Protein AF-A0A4Z1NIF3-F1 (afdb_monomer)

Solvent-accessible surface area (backbone atoms only — not comparable to full-atom values): 7394 Å² total; per-residue (Å²): 136,86,70,94,57,61,74,61,63,73,69,52,79,82,62,39,78,88,76,56,72,59,58,61,72,59,63,58,55,51,54,51,50,54,51,50,53,50,51,50,55,51,49,53,50,50,48,50,32,53,70,72,64,67,53,89,51,71,69,59,52,52,52,52,51,50,50,53,51,51,52,52,49,53,51,50,52,51,49,35,41,77,74,66,55,65,38,47,52,84,69,40,55,56,64,71,56,56,50,48,54,50,51,52,51,49,57,56,48,52,74,76,47,63,75,66,58,64,63,54,67,76,72,115

Radius of gyration: 23.07 Å; Cα contacts (8 Å, |Δi|>4): 40; chains: 1; bounding box: 40×49×58 Å

pLDDT: mean 77.68, std 11.68, range [51.69, 95.69]

Mean predicted aligned error: 12.37 Å

Foldseek 3Di:
DDDPCVVVVVPDDQADQPDFDFQPCVVVVVLVVVLVVLVVVLVVVCCCCCPVVVDCDPVNVVSVVVNVVSVVVSVVVVCCVVPVVPRGDPSNPDVVVVVVVVVVVVVVVCVVDPPVVVVVVVVD

Sequence (124 aa):
MRFNHPELVAQWPKANFTDPEVRGPALYIINGTFFGLATLAISIRLYARIFVRRWFGVDDHLIVLAWFSTAGDMASVFWGYSRYNWDRHMWDGNPALLVREYTQSHHHFQAYVPDSWFKNSLRS

Organism: NCBI:txid86259

Structure (mmCIF, N/CA/C/O backbone):
data_AF-A0A4Z1NIF3-F1
#
_entry.id   AF-A0A4Z1NIF3-F1
#
loop_
_atom_site.group_PDB
_atom_site.id
_atom_site.type_symbol
_atom_site.label_atom_id
_atom_site.label_alt_id
_atom_site.label_comp_id
_atom_site.label_asym_id
_atom_site.label_entity_id
_atom_site.label_seq_id
_atom_site.pdbx_PDB_ins_code
_atom_site.Cartn_x
_atom_site.Cartn_y
_atom_site.Cartn_z
_atom_site.occupancy
_atom_site.B_iso_or_equiv
_atom_site.auth_seq_id
_atom_site.auth_comp_id
_atom_site.auth_asym_id
_atom_site.auth_atom_id
_atom_site.pdbx_PDB_model_num
ATOM 1 N N . MET A 1 1 ? 3.373 -15.615 -22.880 1.00 51.69 1 MET A N 1
ATOM 2 C CA . MET A 1 1 ? 2.132 -14.814 -22.9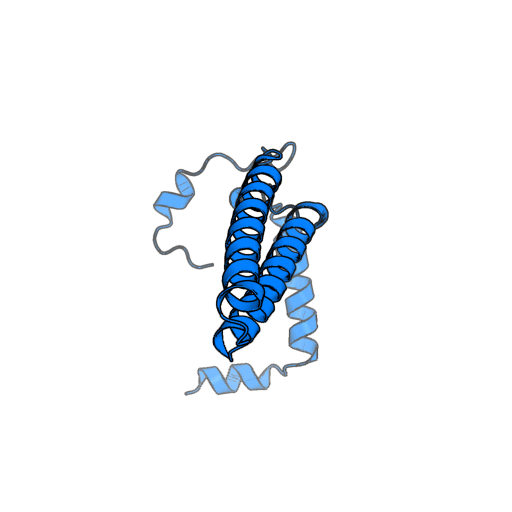90 1.00 51.69 1 MET A CA 1
ATOM 3 C C . MET A 1 1 ? 1.617 -14.947 -24.413 1.00 51.69 1 MET A C 1
ATOM 5 O O . MET A 1 1 ? 2.395 -14.724 -25.330 1.00 51.69 1 MET A O 1
ATOM 9 N N . ARG A 1 2 ? 0.367 -15.377 -24.616 1.00 58.16 2 ARG A N 1
ATOM 10 C CA . ARG A 1 2 ? -0.255 -15.415 -25.948 1.00 58.16 2 ARG A CA 1
ATOM 11 C C . ARG A 1 2 ? -1.014 -14.105 -26.136 1.00 58.16 2 ARG A C 1
ATOM 13 O O . ARG A 1 2 ? -1.982 -13.867 -25.423 1.00 58.16 2 ARG A O 1
ATOM 20 N N . PHE A 1 3 ? -0.551 -13.248 -27.037 1.00 65.44 3 PHE A N 1
ATOM 21 C CA . PHE A 1 3 ? -1.256 -12.010 -27.358 1.00 65.44 3 PHE A CA 1
ATOM 22 C C . PHE A 1 3 ? -2.431 -12.348 -28.277 1.00 65.44 3 PHE A C 1
ATOM 24 O O . PHE A 1 3 ? -2.231 -12.917 -29.345 1.00 65.44 3 PHE A O 1
ATOM 31 N N . ASN A 1 4 ? -3.656 -12.038 -27.848 1.00 76.00 4 ASN A N 1
ATOM 32 C CA . ASN A 1 4 ? -4.856 -12.261 -28.665 1.00 76.00 4 ASN A CA 1
ATOM 33 C C . ASN A 1 4 ? -4.934 -11.296 -29.865 1.00 76.00 4 ASN A C 1
ATOM 35 O O . ASN A 1 4 ? -5.626 -11.601 -30.827 1.00 76.00 4 ASN A O 1
ATOM 39 N N . HIS A 1 5 ? -4.188 -10.186 -29.808 1.00 79.31 5 HIS A N 1
ATOM 40 C CA . HIS A 1 5 ? -4.114 -9.134 -30.824 1.00 79.31 5 HIS A CA 1
ATOM 41 C C . HIS A 1 5 ? -2.648 -8.726 -31.066 1.00 79.31 5 HIS A C 1
ATOM 43 O O . HIS A 1 5 ? -2.162 -7.765 -30.458 1.00 79.31 5 HIS A O 1
ATOM 49 N N . PRO A 1 6 ? -1.885 -9.490 -31.867 1.00 76.38 6 PRO A N 1
ATOM 50 C CA . PRO A 1 6 ? -0.472 -9.208 -32.135 1.00 76.38 6 PRO A CA 1
ATOM 51 C C . PRO A 1 6 ? -0.239 -7.876 -32.870 1.00 76.38 6 PRO A C 1
ATOM 53 O O . PRO A 1 6 ? 0.818 -7.267 -32.719 1.00 76.38 6 PRO A O 1
ATOM 56 N N . GLU A 1 7 ? -1.229 -7.387 -33.614 1.00 82.44 7 GLU A N 1
ATOM 57 C CA . GLU A 1 7 ? -1.201 -6.105 -34.319 1.00 82.44 7 GLU A CA 1
ATOM 58 C C . GLU A 1 7 ? -1.064 -4.899 -33.379 1.00 82.44 7 GLU A C 1
ATOM 60 O O . GLU A 1 7 ? -0.476 -3.891 -33.761 1.00 82.44 7 GLU A O 1
ATOM 65 N N . LEU A 1 8 ? -1.552 -5.008 -32.138 1.00 72.25 8 LEU A N 1
ATOM 66 C CA . LEU A 1 8 ? -1.444 -3.944 -31.135 1.00 72.25 8 LEU A CA 1
ATOM 67 C C . LEU A 1 8 ? -0.037 -3.862 -30.542 1.00 72.25 8 LEU A C 1
ATOM 69 O O . LEU A 1 8 ? 0.443 -2.774 -30.238 1.00 72.25 8 LEU A O 1
ATOM 73 N N . VAL A 1 9 ? 0.640 -5.004 -30.415 1.00 69.69 9 VAL A N 1
ATOM 74 C CA . VAL A 1 9 ? 2.022 -5.073 -29.915 1.00 69.69 9 VAL A CA 1
ATOM 75 C C . VAL A 1 9 ? 2.982 -4.404 -30.900 1.00 69.69 9 VAL A C 1
ATOM 77 O O . VAL A 1 9 ? 3.940 -3.757 -30.490 1.00 69.69 9 VAL A O 1
ATOM 80 N N . ALA A 1 10 ? 2.698 -4.498 -32.202 1.00 71.69 10 ALA A N 1
ATOM 81 C CA . ALA A 1 10 ? 3.493 -3.851 -33.244 1.00 71.69 10 ALA A CA 1
ATOM 82 C C . ALA A 1 10 ? 3.418 -2.312 -33.212 1.00 71.69 10 ALA A C 1
ATOM 84 O O . ALA A 1 10 ? 4.298 -1.651 -33.758 1.00 71.69 10 ALA A O 1
ATOM 85 N N . GLN A 1 11 ? 2.389 -1.740 -32.578 1.00 78.25 11 GLN A N 1
ATOM 86 C CA . GLN A 1 11 ? 2.218 -0.289 -32.439 1.00 78.25 11 GLN A CA 1
ATOM 87 C C . GLN A 1 11 ? 2.938 0.285 -31.211 1.00 78.25 11 GLN A C 1
ATOM 89 O O . GLN A 1 11 ? 2.926 1.500 -31.009 1.00 78.25 11 GLN A O 1
ATOM 94 N N . TRP A 1 12 ? 3.534 -0.556 -30.362 1.00 73.44 12 TRP A N 1
ATOM 95 C CA . TRP A 1 12 ? 4.193 -0.085 -29.149 1.00 73.44 12 TRP A CA 1
ATOM 96 C C . TRP A 1 12 ? 5.456 0.728 -29.456 1.00 73.44 12 TRP A C 1
ATOM 98 O O . TRP A 1 12 ? 6.157 0.451 -30.435 1.00 73.44 12 TRP A O 1
ATOM 108 N N . PRO A 1 13 ? 5.777 1.727 -28.614 1.00 72.88 13 PRO A N 1
ATOM 109 C CA . PRO A 1 13 ? 7.036 2.443 -28.723 1.00 72.88 13 PRO A CA 1
ATOM 110 C C . PRO A 1 13 ? 8.217 1.474 -28.580 1.00 72.88 13 PRO A C 1
ATOM 112 O O . PRO A 1 13 ? 8.144 0.456 -27.888 1.00 72.88 13 PRO A O 1
ATOM 115 N N . LYS A 1 14 ? 9.320 1.786 -29.267 1.00 68.62 14 LYS A N 1
ATOM 116 C CA . LYS A 1 14 ? 10.528 0.959 -29.253 1.00 68.62 14 LYS A CA 1
ATOM 117 C C . LYS A 1 14 ? 11.055 0.849 -27.820 1.00 68.62 14 LYS A C 1
ATOM 119 O O . LYS A 1 14 ? 11.405 1.865 -27.227 1.00 68.62 14 LYS A O 1
ATOM 124 N N . ALA A 1 15 ? 11.143 -0.379 -27.313 1.00 63.16 15 ALA A N 1
ATOM 125 C CA . ALA A 1 15 ? 11.681 -0.670 -25.990 1.00 63.16 15 ALA A CA 1
ATOM 126 C C . ALA A 1 15 ? 13.074 -0.051 -25.804 1.00 63.16 15 ALA A C 1
ATOM 128 O O . ALA A 1 15 ? 13.972 -0.262 -26.630 1.00 63.16 15 ALA A O 1
ATOM 129 N N . ASN A 1 16 ? 13.246 0.711 -24.726 1.00 65.94 16 ASN A N 1
ATOM 130 C CA . ASN A 1 16 ? 14.505 1.36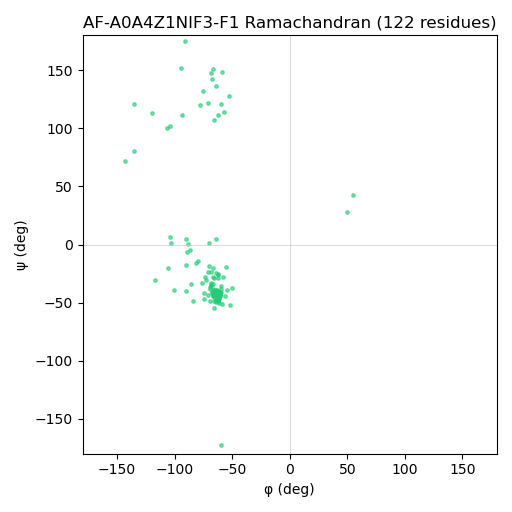3 -24.396 1.00 65.94 16 ASN A CA 1
ATOM 131 C C . ASN A 1 16 ? 15.161 0.640 -23.217 1.00 65.94 16 ASN A C 1
ATOM 133 O O . ASN A 1 16 ? 14.812 0.843 -22.059 1.00 65.94 16 ASN A O 1
ATOM 137 N N . PHE A 1 17 ? 16.134 -0.217 -23.524 1.00 63.53 17 PHE A N 1
ATOM 138 C CA . PHE A 1 17 ? 16.837 -1.029 -22.525 1.00 63.53 17 PHE A CA 1
ATOM 139 C C . PHE A 1 17 ? 18.071 -0.345 -21.921 1.00 63.53 17 PHE A C 1
ATOM 141 O O . PHE A 1 17 ? 18.699 -0.911 -21.028 1.00 63.53 17 PHE A O 1
ATOM 148 N N . THR A 1 18 ? 18.455 0.827 -22.433 1.00 61.19 18 THR A N 1
ATOM 149 C CA . THR A 1 18 ? 19.673 1.550 -22.033 1.00 61.19 18 THR A CA 1
ATOM 150 C C . THR A 1 18 ? 19.394 2.691 -21.062 1.00 61.19 18 THR A C 1
A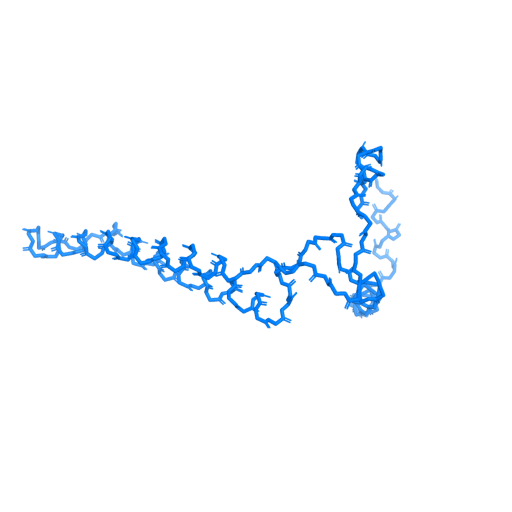TOM 152 O O . THR A 1 18 ? 20.161 2.863 -20.122 1.00 61.19 18 THR A O 1
ATOM 155 N N . ASP A 1 19 ? 18.299 3.428 -21.266 1.00 61.28 19 ASP A N 1
ATOM 156 C CA . ASP A 1 19 ? 17.837 4.495 -20.366 1.00 61.28 19 ASP A CA 1
ATOM 157 C C . ASP A 1 19 ? 16.299 4.492 -20.307 1.00 61.28 19 ASP A C 1
ATOM 159 O O . ASP A 1 19 ? 15.640 5.299 -20.968 1.00 61.28 19 ASP A O 1
ATOM 163 N N . PRO A 1 20 ? 15.704 3.481 -19.654 1.00 62.16 20 PRO A N 1
ATOM 164 C CA . PRO A 1 20 ? 14.258 3.319 -19.617 1.00 62.16 20 PRO A CA 1
ATOM 165 C C . PRO A 1 20 ? 13.597 4.495 -18.897 1.00 62.16 20 PRO A C 1
ATOM 167 O O . PRO A 1 20 ? 14.032 4.901 -17.820 1.00 62.16 20 PRO A O 1
ATOM 170 N N . GLU A 1 21 ? 12.502 5.000 -19.465 1.00 66.00 21 GLU A N 1
ATOM 171 C CA . GLU A 1 21 ? 11.708 6.045 -18.826 1.00 66.00 21 GLU A CA 1
ATOM 172 C C . GLU A 1 21 ? 11.084 5.482 -17.546 1.00 66.00 21 GLU A C 1
ATOM 174 O O . GLU A 1 21 ? 10.167 4.654 -17.571 1.00 66.00 21 GLU A O 1
ATOM 179 N N . VAL A 1 22 ? 11.620 5.914 -16.409 1.00 69.31 22 VAL A N 1
ATOM 180 C CA . VAL A 1 22 ? 11.085 5.548 -15.105 1.00 69.31 22 VAL A CA 1
ATOM 181 C C . VAL A 1 22 ? 9.814 6.342 -14.858 1.00 69.31 22 VAL A C 1
ATOM 183 O O . VAL A 1 22 ? 9.766 7.567 -15.004 1.00 69.31 22 VAL A O 1
ATOM 186 N N . ARG A 1 23 ? 8.762 5.654 -14.424 1.00 67.50 23 ARG A N 1
ATOM 187 C CA . ARG A 1 23 ? 7.647 6.328 -13.773 1.00 67.50 23 ARG A CA 1
ATOM 188 C C . ARG A 1 23 ? 8.228 6.960 -12.524 1.00 67.50 23 ARG A C 1
ATOM 190 O O . ARG A 1 23 ? 8.688 6.251 -11.643 1.00 67.50 23 ARG A O 1
ATOM 197 N N . GLY A 1 24 ? 8.285 8.290 -12.504 1.00 72.69 24 GLY A N 1
ATOM 198 C CA . GLY A 1 24 ? 8.891 9.045 -11.413 1.00 72.69 24 GLY A CA 1
ATOM 199 C C . GLY A 1 24 ? 8.226 8.781 -10.050 1.00 72.69 24 GLY A C 1
ATOM 200 O O . GLY A 1 24 ? 7.308 7.966 -9.933 1.00 72.69 24 GLY A O 1
ATOM 201 N N . PRO A 1 25 ? 8.594 9.539 -9.002 1.00 78.75 25 PRO A N 1
ATOM 202 C CA . PRO A 1 25 ? 8.173 9.291 -7.615 1.00 78.75 25 PRO A CA 1
ATOM 203 C C . PRO A 1 25 ? 6.658 9.432 -7.356 1.00 78.75 25 PRO A C 1
ATOM 205 O O . PRO A 1 25 ? 6.207 9.311 -6.218 1.00 78.75 25 PRO A O 1
ATOM 208 N N . ALA A 1 26 ? 5.858 9.664 -8.398 1.00 82.38 26 ALA A N 1
ATOM 209 C CA . ALA A 1 26 ? 4.406 9.728 -8.365 1.00 82.38 26 ALA A CA 1
ATOM 210 C C . ALA A 1 26 ? 3.771 8.517 -7.665 1.00 82.38 26 ALA A C 1
ATOM 212 O O . ALA A 1 26 ? 2.814 8.702 -6.918 1.00 82.38 26 ALA A O 1
ATOM 213 N N . LEU A 1 27 ? 4.313 7.302 -7.834 1.00 84.06 27 LEU A N 1
ATOM 214 C CA . LEU A 1 27 ? 3.764 6.116 -7.166 1.00 84.06 27 LEU A CA 1
ATOM 215 C C . LEU A 1 27 ? 3.810 6.250 -5.637 1.00 84.06 27 LEU A C 1
ATOM 217 O O . LEU A 1 27 ? 2.815 5.962 -4.972 1.00 84.06 27 LEU A O 1
ATOM 221 N N . TYR A 1 28 ? 4.931 6.721 -5.085 1.00 85.44 28 TYR A N 1
ATOM 222 C CA . TYR A 1 28 ? 5.082 6.934 -3.645 1.00 85.44 28 TYR A CA 1
ATOM 223 C C . TYR A 1 28 ? 4.157 8.036 -3.136 1.00 85.44 28 TYR A C 1
ATOM 225 O O . TYR A 1 28 ? 3.511 7.870 -2.103 1.00 85.44 28 TYR A O 1
ATOM 233 N N . ILE A 1 29 ? 4.066 9.141 -3.879 1.00 88.44 29 ILE A N 1
ATOM 234 C CA . ILE A 1 29 ? 3.243 10.295 -3.505 1.00 88.44 29 ILE A CA 1
ATOM 235 C C . ILE A 1 29 ? 1.764 9.904 -3.471 1.00 88.44 29 ILE A C 1
ATOM 237 O O . ILE A 1 29 ? 1.069 10.189 -2.495 1.00 88.44 29 ILE A O 1
ATOM 241 N N . ILE A 1 30 ? 1.285 9.220 -4.512 1.00 90.19 30 ILE A N 1
ATOM 242 C CA . ILE A 1 30 ? -0.114 8.808 -4.629 1.00 90.19 30 ILE A CA 1
ATOM 243 C C . ILE A 1 30 ? -0.451 7.790 -3.536 1.00 90.19 30 ILE A C 1
ATOM 245 O O . ILE A 1 30 ? -1.360 8.038 -2.745 1.00 90.19 30 ILE A O 1
ATOM 249 N N . ASN A 1 31 ? 0.305 6.691 -3.429 1.00 89.94 31 ASN A N 1
ATOM 250 C CA . ASN A 1 31 ? 0.037 5.660 -2.420 1.00 89.94 31 ASN A CA 1
ATOM 251 C C . ASN A 1 31 ? 0.129 6.214 -0.995 1.00 89.94 31 ASN A C 1
ATOM 253 O O . ASN A 1 31 ? -0.758 5.955 -0.186 1.00 89.94 31 ASN A O 1
ATOM 257 N N . GLY A 1 32 ? 1.140 7.037 -0.701 1.00 91.12 32 GLY A N 1
ATOM 258 C CA . GLY A 1 32 ? 1.284 7.677 0.606 1.00 91.12 32 GLY A CA 1
ATOM 259 C C . GLY A 1 32 ? 0.118 8.612 0.940 1.00 91.12 32 GLY A C 1
ATOM 260 O O . GLY A 1 32 ? -0.389 8.582 2.060 1.00 91.12 32 GLY A O 1
ATOM 261 N N . THR A 1 33 ? -0.365 9.393 -0.033 1.00 94.25 33 THR A N 1
ATOM 262 C CA . THR A 1 33 ? -1.511 10.296 0.165 1.00 94.25 33 THR A CA 1
ATOM 263 C C . THR A 1 33 ? -2.794 9.513 0.438 1.00 94.25 33 THR A C 1
ATOM 265 O O . THR A 1 33 ? -3.486 9.794 1.416 1.00 94.25 33 THR A O 1
ATOM 268 N N . PHE A 1 34 ? -3.104 8.497 -0.374 1.00 91.44 34 PHE A N 1
ATOM 269 C CA . PHE A 1 34 ? -4.296 7.668 -0.173 1.00 91.44 34 PHE A CA 1
ATOM 270 C C . PHE A 1 34 ? -4.237 6.877 1.135 1.00 91.44 34 PHE A C 1
ATOM 272 O O . PHE A 1 34 ? -5.234 6.816 1.854 1.00 91.44 34 PHE A O 1
ATOM 279 N N . PHE A 1 35 ? -3.071 6.334 1.491 1.00 93.88 35 PHE A N 1
ATOM 280 C CA . PHE A 1 35 ? -2.877 5.648 2.766 1.00 93.88 35 PHE A CA 1
ATOM 281 C C . PHE A 1 35 ? -3.041 6.599 3.961 1.00 93.88 35 PHE A C 1
ATOM 283 O O . PHE A 1 35 ? -3.690 6.249 4.950 1.00 93.88 35 PHE A O 1
ATOM 290 N N . GLY A 1 36 ? -2.521 7.826 3.860 1.00 94.38 36 GLY A N 1
ATOM 291 C CA . GLY A 1 36 ? -2.708 8.868 4.869 1.00 94.38 36 GLY A CA 1
ATOM 292 C C . GLY A 1 36 ? -4.181 9.240 5.058 1.00 94.38 36 GLY A C 1
ATOM 293 O O . GLY A 1 36 ? -4.676 9.253 6.186 1.00 94.38 36 GLY A O 1
ATOM 294 N N . LEU A 1 37 ? -4.910 9.459 3.959 1.00 95.25 37 LEU A N 1
ATOM 295 C CA . LEU A 1 37 ? -6.349 9.745 3.989 1.00 95.25 37 LEU A CA 1
ATOM 296 C C . LEU A 1 37 ? -7.160 8.577 4.569 1.00 95.25 37 LEU A C 1
ATOM 298 O O . LEU A 1 37 ? -8.044 8.797 5.398 1.00 95.25 37 LEU A O 1
ATOM 302 N N . ALA A 1 38 ? -6.838 7.337 4.190 1.00 92.88 38 ALA A N 1
ATOM 303 C CA . ALA A 1 38 ? -7.478 6.143 4.737 1.00 92.88 38 ALA A CA 1
ATOM 304 C C . ALA A 1 38 ? -7.234 6.018 6.249 1.00 92.88 38 ALA A C 1
ATOM 306 O O . ALA A 1 38 ? -8.171 5.788 7.015 1.00 92.88 38 ALA A O 1
ATOM 307 N N . THR A 1 39 ? -5.995 6.240 6.694 1.00 94.75 39 THR A N 1
ATOM 308 C CA . THR A 1 39 ? -5.621 6.202 8.114 1.00 94.75 39 THR A CA 1
ATOM 309 C C . THR A 1 39 ? -6.365 7.269 8.916 1.00 94.75 39 THR A C 1
ATOM 311 O O . THR A 1 39 ? -6.881 6.976 9.996 1.00 94.75 39 THR A O 1
ATOM 314 N N . LEU A 1 40 ? -6.493 8.488 8.380 1.00 95.69 40 LEU A N 1
ATOM 315 C CA . LEU A 1 40 ? -7.267 9.556 9.012 1.00 95.69 40 LEU A CA 1
ATOM 316 C C . LEU A 1 40 ? -8.750 9.179 9.140 1.00 95.69 40 LEU A C 1
ATOM 318 O O . LEU A 1 40 ? -9.325 9.295 10.222 1.00 95.69 40 LEU A O 1
ATOM 322 N N . ALA A 1 41 ? -9.362 8.678 8.064 1.00 93.56 41 ALA A N 1
ATOM 323 C CA . ALA A 1 41 ? -10.766 8.273 8.065 1.00 93.56 41 ALA A CA 1
ATOM 324 C C . ALA A 1 41 ? -11.051 7.154 9.085 1.00 93.56 41 ALA A C 1
ATOM 326 O O . ALA A 1 41 ? -12.032 7.221 9.832 1.00 93.56 41 ALA A O 1
ATOM 327 N N . ILE A 1 42 ? -10.170 6.151 9.165 1.00 92.62 42 ILE A N 1
ATOM 328 C CA . ILE A 1 42 ? -10.275 5.049 10.132 1.00 92.62 42 ILE A CA 1
ATOM 329 C C . ILE A 1 42 ? -10.070 5.559 11.561 1.00 92.62 42 ILE A C 1
ATOM 331 O O . ILE A 1 42 ? -10.828 5.182 12.453 1.00 92.62 42 ILE A O 1
ATOM 335 N N . SER A 1 43 ? -9.118 6.468 11.781 1.00 92.31 43 SER A N 1
ATOM 336 C CA . SER A 1 43 ? -8.866 7.061 13.101 1.00 92.31 43 SER A CA 1
ATOM 337 C C . SER A 1 43 ? -10.085 7.823 13.619 1.00 92.31 43 SER A C 1
ATOM 339 O O . SER A 1 43 ? -10.493 7.632 14.763 1.00 92.31 43 SER A O 1
ATOM 341 N N . ILE A 1 44 ? -10.726 8.629 12.764 1.00 93.31 44 ILE A N 1
ATOM 342 C CA . ILE A 1 44 ? -11.970 9.335 13.105 1.00 93.31 44 ILE A CA 1
ATOM 343 C C . ILE A 1 44 ? -13.081 8.331 13.440 1.00 93.31 44 ILE A C 1
ATOM 345 O O . ILE A 1 44 ? -13.811 8.517 14.417 1.00 93.31 44 ILE A O 1
ATOM 349 N N . ARG A 1 45 ? -13.197 7.239 12.670 1.00 88.12 45 ARG A N 1
ATOM 350 C CA . ARG A 1 45 ? -14.193 6.189 12.927 1.00 88.12 45 ARG A CA 1
ATOM 351 C C . ARG A 1 45 ? -13.971 5.529 14.286 1.00 88.12 45 ARG A C 1
ATOM 353 O O . ARG A 1 45 ? -14.915 5.442 15.069 1.00 88.12 45 ARG A O 1
ATOM 360 N N . LEU A 1 46 ? -12.745 5.102 14.576 1.00 88.56 46 LEU A N 1
ATOM 361 C CA . LEU A 1 46 ? -12.397 4.470 15.847 1.00 88.56 46 LEU A CA 1
ATOM 362 C C . LEU A 1 46 ? -12.607 5.436 17.014 1.00 88.56 46 LEU A C 1
ATOM 364 O O . LEU A 1 46 ? -13.188 5.045 18.023 1.00 88.56 46 LEU A O 1
ATOM 368 N N . TYR A 1 47 ? -12.242 6.710 16.857 1.00 87.00 47 TYR A N 1
ATOM 369 C CA . TYR A 1 47 ? -12.483 7.732 17.873 1.00 87.00 47 TYR A CA 1
ATOM 370 C C . TYR A 1 47 ? -13.975 7.875 18.197 1.00 87.00 47 TYR A C 1
ATOM 372 O O . TYR A 1 47 ? -14.374 7.763 19.357 1.00 87.00 47 TYR A O 1
ATOM 380 N N . ALA A 1 48 ? -14.822 8.045 17.177 1.00 87.06 48 ALA A N 1
ATOM 381 C CA . ALA A 1 48 ? -16.264 8.156 17.372 1.00 87.06 48 ALA A CA 1
ATOM 382 C C . ALA A 1 48 ? -16.851 6.897 18.038 1.00 87.06 48 ALA A C 1
ATOM 384 O O . ALA A 1 48 ? -17.728 6.982 18.895 1.00 87.06 48 ALA A O 1
ATOM 385 N N . ARG A 1 49 ? -16.364 5.707 17.683 1.00 82.25 49 ARG A N 1
ATOM 386 C CA . ARG A 1 49 ? -16.885 4.447 18.229 1.00 82.25 49 ARG A CA 1
ATOM 387 C C . ARG A 1 49 ? -16.448 4.208 19.673 1.00 82.25 49 ARG A C 1
ATOM 389 O O . ARG A 1 49 ? -17.299 3.925 20.516 1.00 82.25 49 ARG A O 1
ATOM 396 N N . ILE A 1 50 ? -15.166 4.400 19.975 1.00 83.25 50 ILE A N 1
ATOM 397 C CA . ILE A 1 50 ? -14.599 4.187 21.313 1.00 83.25 50 ILE A CA 1
ATOM 398 C C . ILE A 1 50 ? -15.115 5.242 22.294 1.00 83.25 50 ILE A C 1
ATOM 400 O O . ILE A 1 50 ? -15.576 4.893 23.378 1.00 83.25 50 ILE A O 1
ATOM 404 N N . PHE A 1 51 ? -15.068 6.524 21.926 1.00 82.56 51 PHE A N 1
ATOM 405 C CA . PHE A 1 51 ? -15.352 7.604 22.872 1.00 82.56 51 PHE A CA 1
ATOM 406 C C . PHE A 1 51 ? -16.828 8.001 22.914 1.00 82.56 51 PHE A C 1
ATOM 408 O O . PHE A 1 51 ? -17.353 8.218 24.003 1.00 82.56 51 PHE A O 1
ATOM 415 N N . VAL A 1 52 ? -17.523 8.057 21.769 1.00 84.62 52 VAL A N 1
ATOM 416 C CA . VAL A 1 52 ? -18.943 8.462 21.746 1.00 84.62 52 VAL A CA 1
ATOM 417 C C . VAL A 1 52 ? -19.851 7.279 22.062 1.00 84.62 52 VAL A C 1
ATOM 419 O O . VAL A 1 52 ? -20.737 7.389 22.904 1.00 84.62 52 VAL A O 1
ATOM 422 N N . ARG A 1 53 ? -19.635 6.130 21.408 1.00 82.75 53 ARG A N 1
ATOM 423 C CA . ARG A 1 53 ? -20.502 4.948 21.571 1.00 82.75 53 ARG A CA 1
ATOM 424 C C . ARG A 1 53 ? -20.064 3.997 22.688 1.00 82.75 53 ARG A C 1
ATOM 426 O O . ARG A 1 53 ? -20.895 3.201 23.113 1.00 82.75 53 ARG A O 1
ATOM 433 N N . ARG A 1 54 ? -18.809 4.071 23.165 1.00 79.50 54 ARG A N 1
ATOM 434 C CA . ARG A 1 54 ? -18.227 3.214 24.229 1.00 79.50 54 ARG A CA 1
ATOM 435 C C . ARG A 1 54 ? -18.458 1.716 24.010 1.00 79.50 54 ARG A C 1
ATOM 437 O O . ARG A 1 54 ? -18.513 0.944 24.962 1.00 79.50 54 ARG A O 1
ATOM 444 N N . TRP A 1 55 ? -18.589 1.303 22.751 1.00 76.94 55 TRP A N 1
ATOM 445 C CA . TRP A 1 55 ? -18.825 -0.084 22.378 1.00 76.94 55 TRP A CA 1
ATOM 446 C C . TRP A 1 55 ? -17.921 -0.453 21.216 1.00 76.94 55 TRP A C 1
ATOM 448 O O . TRP A 1 55 ? -17.976 0.185 20.164 1.00 76.94 55 TRP A O 1
ATOM 458 N N . PHE A 1 56 ? -17.091 -1.467 21.443 1.00 73.88 56 PHE A N 1
ATOM 459 C CA . PHE A 1 56 ? -16.104 -1.948 20.491 1.00 73.88 56 PHE A CA 1
ATOM 460 C C . PHE A 1 56 ? -16.623 -3.243 19.870 1.00 73.88 56 PHE A C 1
ATOM 462 O O . PHE A 1 56 ? -16.656 -4.289 20.518 1.00 73.88 56 PHE A O 1
ATOM 469 N N . GLY A 1 57 ? -17.133 -3.138 18.644 1.00 83.94 57 GLY A N 1
ATOM 470 C CA . GLY A 1 57 ? -17.788 -4.246 17.952 1.00 83.94 57 GLY A CA 1
ATOM 471 C C . GLY A 1 57 ? -16.821 -5.068 17.099 1.00 83.94 57 GLY A C 1
ATOM 472 O O . GLY A 1 57 ? -15.661 -4.707 16.902 1.00 83.94 57 GLY A O 1
ATOM 473 N N . VAL A 1 58 ? -17.318 -6.163 16.517 1.00 86.44 58 VAL A N 1
ATOM 474 C CA . VAL A 1 58 ? -16.566 -6.966 15.529 1.00 86.44 58 VAL A CA 1
ATOM 475 C C . VAL A 1 58 ? -16.177 -6.126 14.303 1.00 86.44 58 VAL A C 1
ATOM 477 O O . VAL A 1 58 ? -15.071 -6.265 13.793 1.00 86.44 58 VAL A O 1
ATOM 480 N N . ASP A 1 59 ? -17.040 -5.195 13.883 1.00 85.75 59 ASP A N 1
ATOM 481 C CA . ASP A 1 59 ? -16.776 -4.236 12.795 1.00 85.75 59 ASP A CA 1
ATOM 482 C C . ASP A 1 59 ? -15.481 -3.428 13.015 1.00 85.75 59 ASP A C 1
ATOM 484 O O . ASP A 1 59 ? -14.694 -3.244 12.087 1.00 85.75 59 ASP A O 1
ATOM 488 N N . ASP A 1 60 ? -15.207 -3.019 14.260 1.00 87.31 60 ASP A N 1
ATOM 489 C CA . ASP A 1 60 ? -14.014 -2.237 14.607 1.00 87.31 60 ASP A CA 1
ATOM 490 C C . ASP A 1 60 ? -12.730 -3.091 14.585 1.00 87.31 60 ASP A C 1
ATOM 492 O O . ASP A 1 60 ? -11.644 -2.594 14.293 1.00 87.31 60 ASP A O 1
ATOM 496 N N . HIS A 1 61 ? -12.834 -4.400 14.828 1.00 87.94 61 HIS A N 1
ATOM 497 C CA . HIS A 1 61 ? -11.696 -5.314 14.691 1.00 87.94 61 HIS A CA 1
ATOM 498 C C . HIS A 1 61 ? -11.388 -5.589 13.219 1.00 87.94 61 HIS A C 1
ATOM 500 O O . HIS A 1 61 ? -10.225 -5.586 12.816 1.00 87.94 61 HIS A O 1
ATOM 506 N N . LEU A 1 62 ? -12.431 -5.789 12.408 1.00 92.38 62 LEU A N 1
ATOM 507 C CA . LEU A 1 62 ? -12.289 -6.023 10.973 1.00 92.38 62 LEU A CA 1
ATOM 508 C C . LEU A 1 62 ? -11.661 -4.820 10.269 1.00 92.38 62 LEU A C 1
ATOM 510 O O . LEU A 1 62 ? -10.796 -5.012 9.419 1.00 92.38 62 LEU A O 1
ATOM 514 N N . ILE A 1 63 ? -12.031 -3.590 10.644 1.00 91.94 63 ILE A N 1
ATOM 515 C CA . ILE A 1 63 ? -11.431 -2.398 10.033 1.00 91.94 63 ILE A CA 1
ATOM 516 C C . ILE A 1 63 ? -9.963 -2.210 10.434 1.00 91.94 63 ILE A C 1
ATOM 518 O O . ILE A 1 63 ? -9.153 -1.818 9.597 1.00 91.94 63 ILE A O 1
ATOM 522 N N . VAL A 1 64 ? -9.594 -2.535 11.679 1.00 90.50 64 VAL A N 1
ATOM 523 C CA . VAL A 1 64 ? -8.191 -2.499 12.123 1.00 90.50 64 VAL A CA 1
ATOM 524 C C . VAL A 1 64 ? -7.372 -3.566 11.399 1.00 90.50 64 VAL A C 1
ATOM 526 O O . VAL A 1 64 ? -6.288 -3.266 10.903 1.00 90.50 64 VAL A O 1
ATO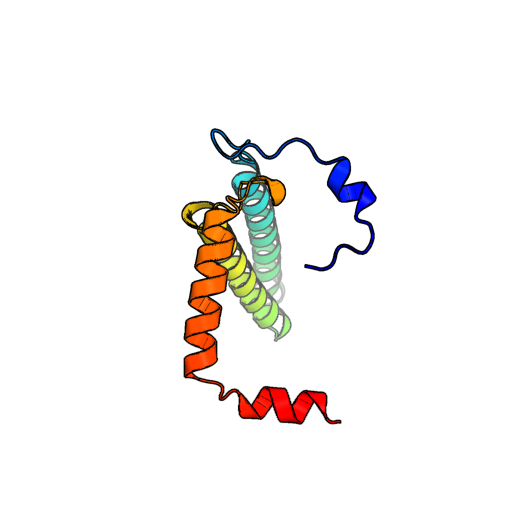M 529 N N . LEU A 1 65 ? -7.895 -4.788 11.268 1.00 93.94 65 LEU A N 1
ATOM 530 C CA . LEU A 1 65 ? -7.234 -5.854 10.513 1.00 93.94 65 LEU A CA 1
ATOM 531 C C . LEU A 1 65 ? -7.061 -5.471 9.038 1.00 93.94 65 LEU A C 1
ATOM 533 O O . LEU A 1 65 ? -5.971 -5.618 8.492 1.00 93.94 65 LEU A O 1
ATOM 537 N N . ALA A 1 66 ? -8.109 -4.925 8.416 1.00 92.69 66 ALA A N 1
ATOM 538 C CA . ALA A 1 66 ? -8.047 -4.439 7.043 1.00 92.69 66 ALA A CA 1
ATOM 539 C C . ALA A 1 66 ? -6.991 -3.337 6.883 1.00 92.69 66 ALA A C 1
ATOM 541 O O . ALA A 1 66 ? -6.232 -3.357 5.919 1.00 92.69 66 ALA A O 1
ATOM 542 N N . TRP A 1 67 ? -6.881 -2.414 7.844 1.00 93.88 67 TRP A N 1
ATOM 543 C CA . TRP A 1 67 ? -5.844 -1.382 7.833 1.00 93.88 67 TRP A CA 1
ATOM 544 C C . TRP A 1 67 ? -4.428 -1.972 7.879 1.00 93.88 67 TRP A C 1
ATOM 546 O O . TRP A 1 67 ? -3.568 -1.542 7.110 1.00 93.88 67 TRP A O 1
ATOM 556 N N . PHE A 1 68 ? -4.193 -2.995 8.708 1.00 94.88 68 PHE A N 1
ATOM 557 C CA . PHE A 1 68 ? -2.917 -3.718 8.722 1.00 94.88 68 PHE A CA 1
ATOM 558 C C . PHE A 1 68 ? -2.621 -4.405 7.385 1.00 94.88 68 PHE A C 1
ATOM 560 O O . PHE A 1 68 ? -1.492 -4.328 6.901 1.00 94.88 68 PHE A O 1
ATOM 567 N N . SER A 1 69 ? -3.617 -5.039 6.760 1.00 93.56 69 SER A N 1
ATOM 568 C CA . SER A 1 69 ? -3.455 -5.626 5.426 1.00 93.56 69 SER A CA 1
ATOM 569 C C . SER A 1 69 ? -3.088 -4.568 4.381 1.00 93.56 69 SER A C 1
ATOM 571 O O . SER A 1 69 ? -2.160 -4.785 3.607 1.00 93.56 69 SER A O 1
ATOM 573 N N . THR A 1 70 ? -3.732 -3.398 4.407 1.00 93.12 70 THR A N 1
ATOM 574 C CA . THR A 1 70 ? -3.396 -2.271 3.521 1.00 93.12 70 THR A CA 1
ATOM 575 C C . THR A 1 70 ? -1.978 -1.749 3.766 1.00 93.12 70 THR A C 1
ATOM 577 O O . THR A 1 70 ? -1.264 -1.431 2.819 1.00 93.12 70 THR A O 1
ATOM 580 N N . ALA A 1 71 ? -1.528 -1.688 5.022 1.00 93.38 71 ALA A N 1
ATOM 581 C CA . ALA A 1 71 ? -0.150 -1.314 5.336 1.00 93.38 71 ALA A CA 1
ATOM 582 C C . ALA A 1 71 ? 0.864 -2.335 4.778 1.00 93.38 71 ALA A C 1
ATOM 584 O O . ALA A 1 71 ? 1.913 -1.947 4.259 1.00 93.38 71 ALA A O 1
ATOM 585 N N . GLY A 1 72 ? 0.537 -3.631 4.840 1.00 93.69 72 GLY A N 1
ATOM 586 C CA . GLY A 1 72 ? 1.342 -4.706 4.252 1.00 93.69 72 GLY A CA 1
ATOM 587 C C . GLY A 1 72 ? 1.413 -4.645 2.723 1.00 93.69 72 GLY A C 1
ATOM 588 O O . GLY A 1 72 ? 2.483 -4.847 2.145 1.00 93.69 72 GLY A O 1
ATOM 589 N N . ASP A 1 73 ? 0.301 -4.310 2.070 1.00 91.50 73 ASP A N 1
ATOM 590 C CA . ASP A 1 73 ? 0.254 -4.061 0.627 1.00 91.50 73 ASP A CA 1
ATOM 591 C C . ASP A 1 73 ? 1.133 -2.862 0.237 1.00 91.50 73 ASP A C 1
ATOM 593 O O . ASP A 1 73 ? 2.024 -2.997 -0.603 1.00 91.50 73 ASP A O 1
ATOM 597 N N . MET A 1 74 ? 1.002 -1.727 0.937 1.00 92.00 74 MET A N 1
ATOM 598 C CA . MET A 1 74 ? 1.841 -0.545 0.697 1.00 92.00 74 MET A CA 1
ATOM 599 C C . MET A 1 74 ? 3.337 -0.867 0.831 1.00 92.00 74 MET A C 1
ATOM 601 O O . MET A 1 74 ? 4.138 -0.476 -0.022 1.00 92.00 74 MET A O 1
ATOM 605 N N . ALA A 1 75 ? 3.722 -1.618 1.867 1.00 91.12 75 ALA A N 1
ATOM 606 C CA . ALA A 1 75 ? 5.107 -2.042 2.064 1.00 91.12 75 ALA A CA 1
ATOM 607 C C . ALA A 1 75 ? 5.604 -2.937 0.915 1.00 91.12 75 ALA A C 1
ATOM 609 O O . ALA A 1 75 ? 6.731 -2.770 0.443 1.00 91.12 75 ALA A O 1
ATOM 610 N N . SER A 1 76 ? 4.753 -3.845 0.432 1.00 91.12 76 SER A N 1
ATOM 611 C CA . SER A 1 76 ? 5.059 -4.754 -0.678 1.00 91.12 76 SER A CA 1
ATOM 612 C C . SER A 1 76 ? 5.241 -3.996 -1.997 1.00 91.12 76 SER A C 1
ATOM 614 O O . SER A 1 76 ? 6.204 -4.250 -2.721 1.00 91.12 76 SER A O 1
ATOM 616 N N . VAL A 1 77 ? 4.388 -3.006 -2.280 1.00 87.69 77 VAL A N 1
ATOM 617 C CA . VAL A 1 77 ? 4.503 -2.124 -3.456 1.00 87.69 77 VAL A CA 1
ATOM 618 C C . VAL A 1 77 ? 5.788 -1.297 -3.407 1.00 87.69 77 VAL A C 1
ATOM 620 O O . VAL A 1 77 ? 6.490 -1.188 -4.411 1.00 87.69 77 VAL A O 1
ATOM 623 N N . PHE A 1 78 ? 6.140 -0.746 -2.243 1.00 87.25 78 PHE A N 1
ATOM 624 C CA . PHE A 1 78 ? 7.356 0.062 -2.088 1.00 87.25 78 PHE A CA 1
ATOM 625 C C . PHE A 1 78 ? 8.611 -0.797 -2.264 1.00 87.25 78 PHE A C 1
ATOM 627 O O . PHE A 1 78 ? 9.578 -0.381 -2.905 1.00 87.25 78 PHE A O 1
ATOM 634 N N . TRP A 1 79 ? 8.580 -2.027 -1.752 1.00 88.19 79 TRP A N 1
ATOM 635 C CA . TRP A 1 79 ? 9.645 -2.999 -1.959 1.00 88.19 79 TRP A CA 1
ATOM 636 C C . TRP A 1 79 ? 9.775 -3.399 -3.439 1.00 88.19 79 TRP A C 1
ATOM 638 O O . TRP A 1 79 ? 10.885 -3.430 -3.979 1.00 88.19 79 TRP A O 1
ATOM 648 N N . GLY A 1 80 ? 8.642 -3.639 -4.107 1.00 83.19 80 GLY A N 1
ATOM 649 C CA . GLY A 1 80 ? 8.516 -3.851 -5.553 1.00 83.19 80 GLY A CA 1
ATOM 650 C C . GLY A 1 80 ? 9.177 -2.742 -6.365 1.00 83.19 80 GLY A C 1
ATOM 651 O O . GLY A 1 80 ? 10.046 -2.983 -7.202 1.00 83.19 80 GLY A O 1
ATOM 652 N N . TYR A 1 81 ? 8.826 -1.503 -6.048 1.00 83.00 81 TYR A N 1
ATOM 653 C CA . TYR A 1 81 ? 9.365 -0.330 -6.718 1.00 83.00 81 TYR A CA 1
ATOM 654 C C . TYR A 1 81 ? 10.873 -0.172 -6.491 1.00 83.00 81 TYR A C 1
ATOM 656 O O . TYR A 1 81 ? 11.620 0.009 -7.446 1.00 83.00 81 TYR A O 1
ATOM 664 N N . SER A 1 82 ? 11.349 -0.285 -5.246 1.00 80.25 82 SER A N 1
ATOM 665 C CA . SER A 1 82 ? 12.761 -0.038 -4.930 1.00 80.25 82 SER A CA 1
ATOM 666 C C . SER A 1 82 ? 13.712 -1.133 -5.417 1.00 80.25 82 SER A C 1
ATOM 668 O O . SER A 1 82 ? 14.879 -0.830 -5.657 1.00 80.25 82 SER A O 1
ATOM 670 N N . ARG A 1 83 ? 13.274 -2.398 -5.490 1.00 77.75 83 ARG A N 1
ATOM 671 C CA . ARG A 1 83 ? 14.171 -3.534 -5.787 1.00 77.75 83 ARG A CA 1
ATOM 672 C C . ARG A 1 83 ? 13.852 -4.269 -7.077 1.00 77.75 83 ARG A C 1
ATOM 674 O O . ARG A 1 83 ? 14.763 -4.802 -7.704 1.00 77.75 83 ARG A O 1
ATOM 681 N N . TYR A 1 84 ? 12.584 -4.308 -7.472 1.00 71.00 84 TYR A N 1
ATOM 682 C CA . TYR A 1 84 ? 12.122 -5.092 -8.618 1.00 71.00 84 TYR A CA 1
ATOM 683 C C . TYR A 1 84 ? 11.839 -4.242 -9.855 1.00 71.00 84 TYR A C 1
ATOM 685 O O . TYR A 1 84 ? 11.399 -4.777 -10.870 1.00 71.00 84 TYR A O 1
ATOM 693 N N . ASN A 1 85 ? 12.162 -2.948 -9.805 1.00 74.44 85 ASN A N 1
ATOM 694 C CA . ASN A 1 85 ? 12.025 -2.022 -10.922 1.00 74.44 85 ASN A CA 1
ATOM 695 C C . ASN A 1 85 ? 10.602 -1.969 -11.508 1.00 74.44 85 ASN A C 1
ATOM 697 O O . ASN A 1 85 ? 10.398 -1.986 -12.725 1.00 74.44 85 ASN A O 1
ATOM 701 N N . TRP A 1 86 ? 9.601 -1.943 -10.624 1.00 74.12 86 TRP A N 1
ATOM 702 C CA . TRP A 1 86 ? 8.189 -1.774 -10.997 1.00 74.12 86 TRP A CA 1
ATOM 703 C C . TRP A 1 86 ? 7.858 -0.360 -11.506 1.00 74.12 86 TRP A C 1
ATOM 705 O O . TRP A 1 86 ? 6.710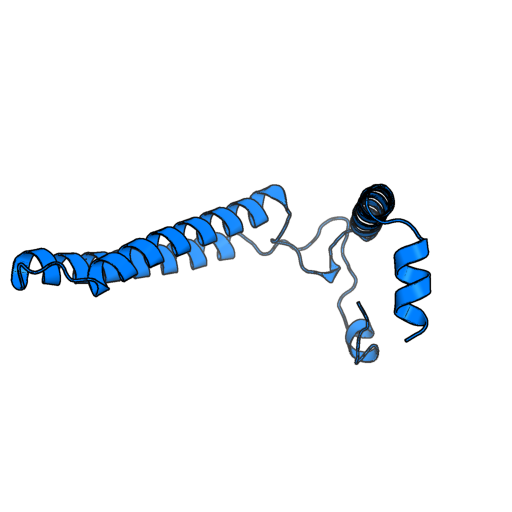 -0.056 -11.819 1.00 74.12 86 TRP A O 1
ATOM 715 N N . ASP A 1 87 ? 8.860 0.509 -11.575 1.00 72.69 87 ASP A N 1
ATOM 716 C CA . ASP A 1 87 ? 8.823 1.850 -12.141 1.00 72.69 87 ASP A CA 1
ATOM 717 C C . ASP A 1 87 ? 8.924 1.860 -13.674 1.00 72.69 87 ASP A C 1
ATOM 719 O O . ASP A 1 87 ? 8.608 2.874 -14.291 1.00 72.69 87 ASP A O 1
ATOM 723 N N . ARG A 1 88 ? 9.319 0.751 -14.312 1.00 73.88 88 ARG A N 1
ATOM 724 C CA . ARG A 1 88 ? 9.473 0.662 -15.774 1.00 73.88 88 ARG A CA 1
ATOM 725 C C . ARG A 1 88 ? 8.235 0.114 -16.473 1.00 73.88 88 ARG A C 1
ATOM 727 O O . ARG A 1 88 ? 7.481 -0.685 -15.917 1.00 73.88 88 ARG A O 1
ATOM 734 N N . HIS A 1 89 ? 8.035 0.509 -17.730 1.00 72.88 89 HIS A N 1
ATOM 735 C CA . HIS A 1 89 ? 6.991 -0.095 -18.552 1.00 72.88 89 HIS A CA 1
ATOM 736 C C . HIS A 1 89 ? 7.306 -1.561 -18.860 1.00 72.88 89 HIS A C 1
ATOM 738 O O . HIS A 1 89 ? 8.464 -1.964 -18.965 1.00 72.88 89 HIS A O 1
ATOM 744 N N . MET A 1 90 ? 6.258 -2.370 -19.052 1.00 71.25 90 MET A N 1
ATOM 745 C CA . MET A 1 90 ? 6.405 -3.809 -19.307 1.00 71.25 90 MET A CA 1
ATOM 746 C C . MET A 1 90 ? 7.252 -4.126 -20.550 1.00 71.25 90 MET A C 1
ATOM 748 O O . MET A 1 90 ? 7.884 -5.177 -20.601 1.00 71.25 90 MET A O 1
ATOM 752 N N . TRP A 1 91 ? 7.280 -3.222 -21.536 1.00 69.12 91 TRP A N 1
ATOM 753 C CA . TRP A 1 91 ? 8.086 -3.366 -22.749 1.00 69.12 91 TRP A CA 1
ATOM 754 C C . TRP A 1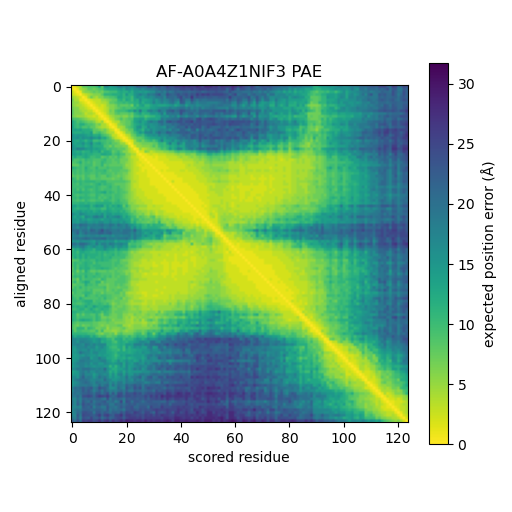 91 ? 9.555 -2.958 -22.557 1.00 69.12 91 TRP A C 1
ATOM 756 O O . TRP A 1 91 ? 10.386 -3.384 -23.350 1.00 69.12 91 TRP A O 1
ATOM 766 N N . ASP A 1 92 ? 9.901 -2.230 -21.490 1.00 62.88 92 ASP A N 1
ATOM 767 C CA . ASP A 1 92 ? 11.281 -1.832 -21.156 1.00 62.88 92 ASP A CA 1
ATOM 768 C C . ASP A 1 92 ? 11.997 -2.856 -20.248 1.00 62.88 92 ASP A C 1
ATOM 770 O O . ASP A 1 92 ? 13.128 -2.653 -19.797 1.00 62.88 92 ASP A O 1
ATOM 774 N N . GLY A 1 93 ? 11.354 -3.992 -19.961 1.00 65.25 93 GLY A N 1
ATOM 775 C CA . GLY A 1 93 ? 11.973 -5.105 -19.247 1.00 65.25 93 GLY A CA 1
ATOM 776 C C . GLY A 1 93 ? 13.014 -5.804 -20.121 1.00 65.25 93 GLY A C 1
ATOM 777 O O . GLY A 1 93 ? 12.678 -6.302 -21.190 1.00 65.25 93 GLY A O 1
ATOM 778 N N . ASN A 1 94 ? 14.274 -5.877 -19.671 1.00 62.44 94 ASN A N 1
ATOM 779 C CA . ASN A 1 94 ? 15.336 -6.547 -20.426 1.00 62.44 94 ASN A CA 1
ATOM 780 C C . ASN A 1 94 ? 14.945 -8.016 -20.718 1.00 62.44 94 ASN A C 1
ATOM 782 O O . ASN A 1 94 ? 14.879 -8.823 -19.781 1.00 62.44 94 ASN A O 1
ATOM 786 N N . PRO A 1 95 ? 14.737 -8.403 -21.990 1.00 61.72 95 PRO A N 1
ATOM 787 C CA . PRO A 1 95 ? 14.314 -9.755 -22.337 1.00 61.72 95 PRO A CA 1
ATOM 788 C C . PRO A 1 95 ? 15.346 -10.811 -21.924 1.00 61.72 95 PRO A C 1
ATOM 790 O O . PRO A 1 95 ? 14.969 -11.937 -21.615 1.00 61.72 95 PRO A O 1
ATOM 793 N N . ALA A 1 96 ? 16.633 -10.461 -21.827 1.00 59.19 96 ALA A N 1
ATOM 794 C CA . ALA A 1 96 ? 17.666 -11.378 -21.349 1.00 59.19 96 ALA A CA 1
ATOM 795 C C . ALA A 1 96 ? 17.521 -11.709 -19.852 1.00 59.19 96 ALA A C 1
ATOM 797 O O . ALA A 1 96 ? 17.819 -12.834 -19.449 1.00 59.19 96 ALA A O 1
ATOM 798 N N . LEU A 1 97 ? 17.036 -10.766 -19.033 1.00 64.44 97 LEU A N 1
ATOM 799 C CA . LEU A 1 97 ? 16.720 -11.029 -17.625 1.00 64.44 97 LEU A CA 1
ATOM 800 C C . LEU A 1 97 ? 15.475 -11.909 -17.512 1.00 64.44 97 LEU A C 1
ATOM 802 O O . LEU A 1 97 ? 15.503 -12.901 -16.794 1.00 64.44 97 LEU A O 1
ATOM 806 N N . LEU A 1 98 ? 14.435 -11.621 -18.298 1.00 64.56 98 LEU A N 1
ATOM 807 C CA . LEU A 1 98 ? 13.215 -12.432 -18.321 1.00 64.56 98 LEU A CA 1
ATOM 808 C C . LEU A 1 98 ? 13.491 -13.879 -18.755 1.00 64.56 98 LEU A C 1
ATOM 810 O O . LEU A 1 98 ? 12.975 -14.811 -18.145 1.00 64.56 98 LEU A O 1
ATOM 814 N N . VAL A 1 99 ? 14.340 -14.084 -19.767 1.00 66.00 99 VAL A N 1
ATOM 815 C CA . VAL A 1 99 ? 14.737 -15.425 -20.224 1.00 66.00 99 VAL A CA 1
ATOM 816 C C . VAL A 1 99 ? 15.608 -16.135 -19.187 1.00 66.00 99 VAL A C 1
ATOM 818 O O . VAL A 1 99 ? 15.424 -17.335 -18.986 1.00 66.00 99 VAL A O 1
ATOM 821 N N . ARG A 1 100 ? 16.516 -15.438 -18.488 1.00 63.34 100 ARG A N 1
ATOM 822 C CA . ARG A 1 100 ? 17.304 -16.035 -17.393 1.00 63.34 100 ARG A CA 1
ATOM 823 C C . ARG A 1 100 ? 16.424 -16.474 -16.227 1.00 63.34 100 ARG A C 1
ATOM 825 O O . ARG A 1 100 ? 16.534 -17.622 -15.809 1.00 63.34 100 ARG A O 1
ATOM 832 N N . GLU A 1 101 ? 15.532 -15.608 -15.754 1.00 66.31 101 GLU A N 1
ATOM 833 C CA . GLU A 1 101 ? 14.602 -15.904 -14.655 1.00 66.31 101 GLU A CA 1
ATOM 834 C C . GLU A 1 101 ? 13.661 -17.066 -15.024 1.00 66.31 101 GLU A C 1
ATOM 836 O O . GLU A 1 101 ? 13.445 -17.997 -14.245 1.00 66.31 101 GLU A O 1
ATOM 841 N N . TYR A 1 102 ? 13.144 -17.057 -16.258 1.00 62.94 102 TYR A N 1
ATOM 842 C CA . TYR A 1 102 ? 12.320 -18.133 -16.802 1.00 62.94 102 TYR A CA 1
ATOM 843 C C . TYR A 1 102 ? 13.102 -19.449 -16.872 1.00 62.94 102 TYR A C 1
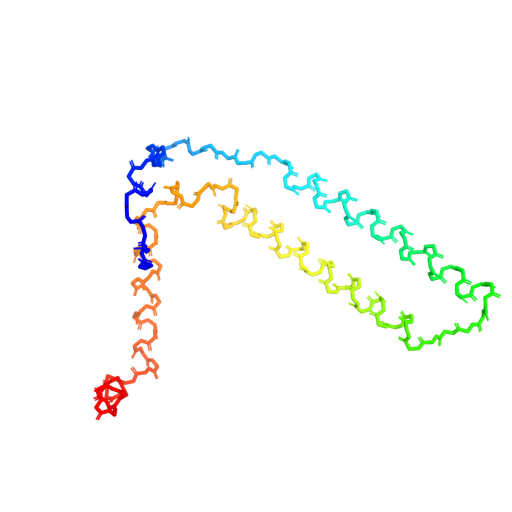ATOM 845 O O . TYR A 1 102 ? 12.639 -20.468 -16.376 1.00 62.94 102 TYR A O 1
ATOM 853 N N . THR A 1 103 ? 14.320 -19.442 -17.409 1.00 66.88 103 THR A N 1
ATOM 854 C CA . THR A 1 103 ? 15.145 -20.655 -17.524 1.00 66.88 103 THR A CA 1
ATOM 855 C C . THR A 1 103 ? 15.514 -21.204 -16.142 1.00 66.88 103 THR A C 1
ATOM 857 O O . THR A 1 103 ? 15.387 -22.399 -15.890 1.00 66.88 103 THR A O 1
ATOM 860 N N . GLN A 1 104 ? 15.885 -20.332 -15.202 1.00 69.25 104 GLN A N 1
ATOM 861 C CA . GLN A 1 104 ? 16.237 -20.713 -13.834 1.00 69.25 104 GLN A CA 1
ATOM 862 C C . GLN A 1 104 ? 15.043 -21.296 -13.064 1.00 69.25 104 GLN A C 1
ATOM 864 O O . GLN A 1 104 ? 15.184 -22.314 -12.386 1.00 69.25 104 GLN A O 1
ATOM 869 N N . SER A 1 105 ? 13.854 -20.707 -13.212 1.00 66.88 105 SER A N 1
ATOM 870 C CA . SER A 1 105 ? 12.622 -21.249 -12.626 1.00 66.88 105 SER A CA 1
ATOM 871 C C . SER A 1 105 ? 12.184 -22.564 -13.277 1.00 66.88 105 SER A C 1
ATOM 873 O O . SER A 1 105 ? 11.713 -23.446 -12.564 1.00 66.88 105 SER A O 1
ATOM 875 N N . HIS A 1 106 ? 12.397 -22.752 -14.585 1.00 61.12 106 HIS A N 1
ATOM 876 C CA . HIS A 1 106 ? 12.107 -24.019 -15.270 1.00 61.12 106 HIS A CA 1
ATOM 877 C C . HIS A 1 106 ? 13.020 -25.146 -14.788 1.00 61.12 106 HIS A C 1
ATOM 879 O O . HIS A 1 106 ? 12.531 -26.233 -14.491 1.00 61.12 106 HIS A O 1
ATOM 885 N N . HIS A 1 107 ? 14.319 -24.880 -14.628 1.00 62.31 107 HIS A N 1
ATOM 886 C CA . HIS A 1 107 ? 15.248 -25.859 -14.062 1.00 62.31 107 HIS A CA 1
ATOM 887 C C . HIS A 1 107 ? 14.927 -26.190 -12.600 1.00 62.31 107 HIS A C 1
ATOM 889 O O . HIS A 1 107 ? 14.975 -27.356 -12.213 1.00 62.31 107 HIS A O 1
ATOM 895 N N . HIS A 1 108 ? 14.549 -25.192 -11.793 1.00 65.69 108 HIS A N 1
ATOM 896 C CA . HIS A 1 108 ? 14.118 -25.427 -10.415 1.00 65.69 108 HIS A CA 1
ATOM 897 C C . HIS A 1 108 ? 12.811 -26.229 -10.364 1.00 65.69 108 HIS A C 1
ATOM 899 O O . HIS A 1 108 ? 12.705 -27.159 -9.579 1.00 65.69 108 HIS A O 1
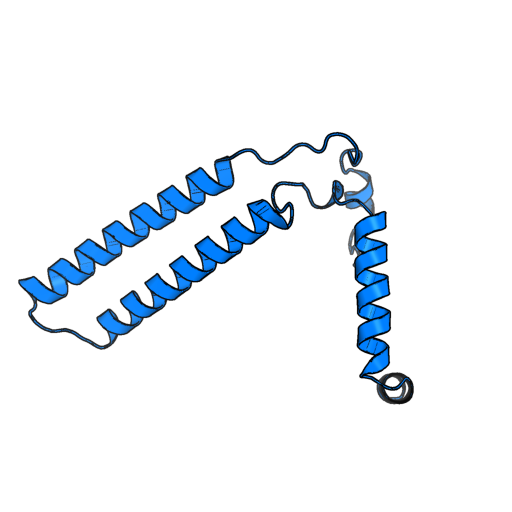ATOM 905 N N . PHE A 1 109 ? 11.828 -25.933 -11.218 1.00 63.34 109 PHE A N 1
ATOM 906 C CA . PHE A 1 109 ? 10.548 -26.647 -11.259 1.00 63.34 109 PHE A CA 1
ATOM 907 C C . PHE A 1 109 ? 10.694 -28.102 -11.735 1.00 63.34 109 PHE A C 1
ATOM 909 O O . PHE A 1 109 ? 10.114 -29.003 -11.128 1.00 63.34 109 PHE A O 1
ATOM 916 N N . GLN A 1 110 ? 11.519 -28.356 -12.757 1.00 66.19 110 GLN A N 1
ATOM 917 C CA . GLN A 1 110 ? 11.835 -29.715 -13.220 1.00 66.19 110 GLN A CA 1
ATOM 918 C C . GLN A 1 110 ? 12.532 -30.565 -12.149 1.00 66.19 110 GLN A C 1
ATOM 920 O O . GLN A 1 110 ? 12.397 -31.785 -12.160 1.00 66.19 110 GLN A O 1
ATOM 925 N N . ALA A 1 111 ? 13.230 -29.946 -11.190 1.00 69.44 111 ALA A N 1
ATOM 926 C CA . ALA A 1 111 ? 13.822 -30.672 -10.069 1.00 69.44 111 ALA A CA 1
ATOM 927 C C . ALA A 1 111 ? 12.774 -31.255 -9.097 1.00 69.44 111 ALA A C 1
ATOM 929 O O . ALA A 1 111 ? 13.069 -32.232 -8.412 1.00 69.44 111 ALA A O 1
ATOM 930 N N . TYR A 1 112 ? 11.557 -30.694 -9.044 1.00 69.12 112 TYR A N 1
ATOM 931 C CA . TYR A 1 112 ? 10.478 -31.163 -8.160 1.00 69.12 112 TYR A CA 1
ATOM 932 C C . TYR A 1 112 ? 9.360 -31.920 -8.890 1.00 69.12 112 TYR A C 1
ATOM 934 O O . TYR A 1 112 ? 8.623 -32.667 -8.247 1.00 69.12 112 TYR A O 1
ATOM 942 N N . VAL A 1 113 ? 9.213 -31.752 -10.210 1.00 71.69 113 VAL A N 1
ATOM 943 C CA . VAL A 1 113 ? 8.137 -32.376 -10.998 1.00 71.69 113 VAL A CA 1
ATOM 944 C C . VAL A 1 113 ? 8.720 -33.289 -12.082 1.00 71.69 113 VAL A C 1
ATOM 946 O O . VAL A 1 113 ? 9.321 -32.790 -13.032 1.00 71.69 113 VAL A O 1
ATOM 949 N N . PRO A 1 114 ? 8.514 -34.618 -11.994 1.00 75.69 114 PRO A N 1
ATOM 950 C CA . PRO A 1 114 ? 8.986 -35.561 -13.003 1.00 75.69 114 PRO A CA 1
ATOM 951 C C . PRO A 1 114 ? 8.262 -35.390 -14.348 1.00 75.69 114 PRO A C 1
ATOM 953 O O . PRO A 1 114 ? 7.038 -35.244 -14.391 1.00 75.69 114 PRO A O 1
ATOM 956 N N . ASP A 1 115 ? 8.991 -35.540 -15.457 1.00 72.81 115 ASP A N 1
ATOM 957 C CA . ASP A 1 115 ? 8.470 -35.423 -16.835 1.00 72.81 115 ASP A CA 1
ATOM 958 C C . ASP A 1 115 ? 7.279 -36.353 -17.151 1.00 72.81 115 ASP A C 1
ATOM 960 O O . ASP A 1 115 ? 6.531 -36.134 -18.109 1.00 72.81 115 ASP A O 1
ATOM 964 N N . SER A 1 116 ? 7.088 -37.415 -16.363 1.00 73.69 116 SER A N 1
ATOM 965 C CA . SER A 1 116 ? 5.962 -38.346 -16.489 1.00 73.69 116 SER A CA 1
ATOM 966 C C . SER A 1 116 ? 4.612 -37.704 -16.164 1.00 73.69 116 SER A C 1
ATOM 968 O O . SER A 1 116 ? 3.597 -38.113 -16.728 1.00 73.69 116 SER A O 1
ATOM 970 N N . TRP A 1 117 ? 4.587 -36.679 -15.310 1.00 70.56 117 TRP A N 1
ATOM 971 C CA . TRP A 1 117 ? 3.358 -36.000 -14.905 1.00 70.56 117 TRP A CA 1
ATOM 972 C C . TRP A 1 117 ? 2.700 -35.268 -1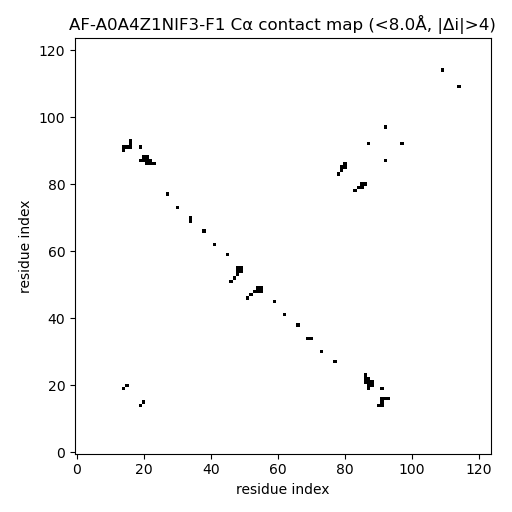6.087 1.00 70.56 117 TRP A C 1
ATOM 974 O O . TRP A 1 117 ? 1.512 -35.451 -16.351 1.00 70.56 117 TRP A O 1
ATOM 984 N N . PHE A 1 118 ? 3.491 -34.536 -16.879 1.00 71.12 118 PHE A N 1
ATOM 985 C CA . PHE A 1 118 ? 3.014 -33.824 -18.073 1.00 71.12 118 PHE A CA 1
ATOM 986 C C . PHE A 1 118 ? 2.585 -34.760 -19.208 1.00 71.12 118 PHE A C 1
ATOM 988 O O . PHE A 1 118 ? 1.628 -34.483 -19.928 1.00 71.12 118 PHE A O 1
ATOM 995 N N . LYS A 1 119 ? 3.268 -35.898 -19.372 1.00 70.38 119 LYS A N 1
ATOM 996 C CA . LYS A 1 119 ? 2.904 -36.895 -20.393 1.00 70.38 119 LYS A CA 1
ATOM 997 C C . LYS A 1 119 ? 1.544 -37.541 -20.127 1.00 70.38 119 LYS A C 1
ATOM 999 O O . LYS A 1 119 ? 0.882 -37.947 -21.080 1.00 70.38 119 LYS A O 1
ATOM 1004 N N . ASN A 1 120 ? 1.143 -37.634 -18.860 1.00 68.81 120 ASN A N 1
ATOM 1005 C CA . ASN A 1 120 ? -0.136 -38.212 -18.460 1.00 68.81 120 ASN A CA 1
ATOM 1006 C C . ASN A 1 120 ? -1.275 -37.185 -18.495 1.00 68.81 120 ASN A C 1
ATOM 1008 O O . ASN A 1 120 ? -2.384 -37.549 -18.872 1.00 68.81 120 ASN A O 1
ATOM 1012 N N . SER A 1 121 ? -1.011 -35.912 -18.179 1.00 67.56 121 SER A N 1
ATOM 1013 C CA . SER A 1 121 ? -2.034 -34.855 -18.226 1.00 67.56 121 SER A CA 1
ATOM 1014 C C . SER A 1 121 ? -2.460 -34.464 -19.645 1.00 67.56 121 SER A C 1
ATOM 1016 O O . SER A 1 121 ? -3.566 -33.978 -19.837 1.00 67.56 121 SER A O 1
ATOM 1018 N N . LEU A 1 122 ? -1.611 -34.705 -20.648 1.00 64.00 122 LEU A N 1
ATOM 1019 C CA . LEU A 1 122 ? -1.920 -34.457 -22.063 1.00 64.00 122 LEU A CA 1
ATOM 1020 C C . LEU A 1 122 ? -2.602 -35.649 -22.765 1.00 64.00 122 LEU A C 1
ATOM 1022 O O . LEU A 1 122 ? -2.860 -35.578 -23.965 1.00 64.00 122 LEU A O 1
ATOM 1026 N N . ARG A 1 123 ? -2.847 -36.758 -22.051 1.00 65.31 123 ARG A N 1
ATOM 1027 C CA . ARG A 1 123 ? -3.510 -37.968 -22.578 1.00 65.31 123 ARG A CA 1
ATOM 1028 C C . ARG A 1 123 ? -4.980 -38.120 -22.156 1.00 65.31 123 ARG A C 1
ATOM 1030 O O . ARG A 1 123 ? -5.579 -39.123 -22.538 1.00 65.31 123 ARG A O 1
ATOM 1037 N N . SER A 1 124 ? -5.545 -37.175 -21.399 1.00 53.47 124 SER A N 1
ATOM 1038 C CA . SER A 1 124 ? -6.974 -37.116 -21.033 1.00 53.47 124 SER A CA 1
ATOM 1039 C C . SER A 1 124 ? -7.701 -36.037 -21.818 1.00 53.47 124 SER A C 1
ATOM 1041 O O . SER A 1 124 ? -8.823 -36.313 -22.286 1.00 53.47 124 SER A O 1
#

Secondary structure (DSSP, 8-state):
---S-HHHHTTSPPP-SSS-----THHHHHHHHHHHHHHHHHHHHHHIIIIII----HHHHHHHHHHHHHHHHHHHHHHHHHHH-TTS-GGGS-HHHHHHHHHHHHHHHHHHS-HHHHHHHTT-